Protein AF-A0A2E4IX04-F1 (afdb_monomer)

Solvent-accessible surface area (backbone atoms only — not comparable to full-atom values): 9145 Å² total; per-residue (Å²): 112,68,67,61,52,52,52,51,52,51,53,51,58,64,69,67,62,65,81,79,71,77,59,44,60,68,46,32,22,49,52,42,48,52,53,63,71,66,55,58,90,86,48,70,70,69,55,72,35,71,71,46,42,49,49,55,26,68,50,42,39,47,67,62,52,48,39,69,42,88,53,48,71,52,26,37,62,50,45,34,42,75,38,63,50,67,72,52,37,56,40,21,76,43,54,87,93,70,61,55,82,49,61,69,64,30,51,56,51,47,53,53,19,38,71,75,31,57,88,63,51,81,84,78,58,66,92,80,36,86,46,68,49,84,86,53,51,44,39,23,74,46,45,55,54,50,51,50,49,52,51,53,59,68,53,73,82,112

pLDDT: mean 90.37, std 11.78, range [54.97, 98.56]

Foldseek 3Di:
DVVVVVVVVVVVVVVPPPPPPPQDLVNLLVVLLVVLVPDDPPPPCVCVDPVNSVVSSNCSCVLVVQCPDPDLVSVLPRVLQPFAQPVLCVLLVHDPVPADLDPVSNVVSSLNSCVVRVVSADDDDCVPCVSVNSSHRGDNSSSVVVVVVVVCVVRPVD

Structure (mmCIF, N/CA/C/O backbone):
data_AF-A0A2E4IX04-F1
#
_entry.id   AF-A0A2E4IX04-F1
#
loop_
_atom_site.group_PDB
_atom_site.id
_atom_site.type_symbol
_atom_site.label_atom_id
_atom_site.label_alt_id
_atom_site.label_comp_id
_atom_site.label_asym_id
_atom_site.label_entity_id
_atom_site.label_seq_id
_atom_site.pdbx_PDB_ins_code
_atom_site.Cartn_x
_atom_site.Cartn_y
_atom_site.Cartn_z
_atom_site.occupancy
_atom_site.B_iso_or_equiv
_atom_site.auth_seq_id
_atom_site.auth_comp_id
_atom_site.auth_asym_id
_atom_site.auth_atom_id
_atom_site.pdbx_PDB_model_num
ATOM 1 N N . MET A 1 1 ? -6.542 47.702 -23.247 1.00 60.50 1 MET A N 1
ATOM 2 C CA . MET A 1 1 ? -7.231 46.395 -23.383 1.00 60.50 1 MET A CA 1
ATOM 3 C C . MET A 1 1 ? -6.344 45.215 -22.974 1.00 60.50 1 MET A C 1
ATOM 5 O O . MET A 1 1 ? -6.763 44.445 -22.126 1.00 60.50 1 MET A O 1
ATOM 9 N N . LYS A 1 2 ? -5.096 45.121 -23.464 1.00 54.97 2 LYS A N 1
ATOM 10 C CA . LYS A 1 2 ? -4.158 44.016 -23.161 1.00 54.97 2 LYS A CA 1
ATOM 11 C C . LYS A 1 2 ? -3.825 43.828 -21.666 1.00 54.97 2 LYS A C 1
ATOM 13 O O . LYS A 1 2 ? -3.819 42.705 -21.189 1.00 54.97 2 LYS A O 1
ATOM 18 N N . ILE A 1 3 ? -3.650 44.919 -20.910 1.00 68.81 3 ILE A N 1
ATOM 19 C CA . ILE A 1 3 ? -3.353 44.870 -19.460 1.00 68.81 3 ILE A CA 1
ATOM 20 C C . ILE A 1 3 ? -4.526 44.319 -18.636 1.00 68.81 3 ILE A C 1
ATOM 22 O O . ILE A 1 3 ? -4.318 43.557 -17.701 1.00 68.81 3 ILE A O 1
ATOM 26 N N . ARG A 1 4 ? -5.771 44.653 -19.003 1.00 64.38 4 ARG A N 1
ATOM 27 C CA . ARG A 1 4 ? -6.964 44.139 -18.307 1.00 64.38 4 ARG A CA 1
ATOM 28 C C . ARG A 1 4 ? -7.159 42.642 -18.558 1.00 64.38 4 ARG A C 1
ATOM 30 O O . ARG A 1 4 ? -7.527 41.931 -17.639 1.00 64.38 4 ARG A O 1
ATOM 37 N N . ILE A 1 5 ? -6.850 42.169 -19.768 1.00 69.38 5 ILE A N 1
ATOM 38 C CA . ILE A 1 5 ? -6.889 40.740 -20.117 1.00 69.38 5 ILE A CA 1
ATOM 39 C C . ILE A 1 5 ? -5.803 39.964 -19.351 1.00 69.38 5 ILE A C 1
ATOM 41 O O . ILE A 1 5 ? -6.096 38.909 -18.802 1.00 69.38 5 ILE A O 1
ATOM 45 N N . LEU A 1 6 ? -4.587 40.512 -19.238 1.00 69.00 6 LEU A N 1
ATOM 46 C CA . LEU A 1 6 ? -3.501 39.924 -18.439 1.00 69.00 6 LEU A CA 1
ATOM 47 C C . LEU A 1 6 ? -3.843 39.843 -16.944 1.00 69.00 6 LEU A C 1
ATOM 49 O O . LEU A 1 6 ? -3.595 38.819 -16.319 1.00 69.00 6 LEU A O 1
ATOM 53 N N . LEU A 1 7 ? -4.453 40.889 -16.379 1.00 70.25 7 LEU A N 1
ATOM 54 C CA . LEU A 1 7 ? -4.877 40.899 -14.974 1.00 70.25 7 LEU A CA 1
ATOM 55 C C . LEU A 1 7 ? -6.007 39.901 -14.698 1.00 70.25 7 LEU A C 1
ATOM 57 O O . LEU A 1 7 ? -5.979 39.220 -13.679 1.00 70.25 7 LEU A O 1
ATOM 61 N N . VAL A 1 8 ? -6.972 39.775 -15.614 1.00 72.00 8 VAL A N 1
ATOM 62 C CA . VAL A 1 8 ? -8.053 38.782 -15.503 1.00 72.00 8 VAL A CA 1
ATOM 63 C C . VAL A 1 8 ? -7.503 37.357 -15.621 1.00 72.00 8 VAL A C 1
ATOM 65 O O . VAL A 1 8 ? -7.879 36.504 -14.826 1.00 72.00 8 VAL A O 1
ATOM 68 N N . ALA A 1 9 ? -6.564 37.100 -16.537 1.00 68.06 9 ALA A N 1
ATOM 69 C CA . ALA A 1 9 ? -5.910 35.795 -16.656 1.00 68.06 9 ALA A CA 1
ATOM 70 C C . ALA A 1 9 ? -5.096 35.425 -15.400 1.00 68.06 9 ALA A C 1
ATOM 72 O O . ALA A 1 9 ? -5.143 34.281 -14.957 1.00 68.06 9 ALA A O 1
ATOM 73 N N . LEU A 1 10 ? -4.405 36.395 -14.789 1.00 70.31 10 LEU A N 1
ATOM 74 C CA . LEU A 1 10 ? -3.646 36.190 -13.552 1.00 70.31 10 LEU A CA 1
ATOM 75 C C . LEU A 1 10 ? -4.564 35.909 -12.348 1.00 70.31 10 LEU A C 1
ATOM 77 O O . LEU A 1 10 ? -4.270 35.033 -11.541 1.00 70.31 10 LEU A O 1
ATOM 81 N N . LEU A 1 11 ? -5.699 36.612 -12.253 1.00 65.62 11 LEU A N 1
ATOM 82 C CA . LEU A 1 11 ? -6.704 36.398 -11.204 1.00 65.62 11 LEU A CA 1
ATOM 83 C C . LEU A 1 11 ? -7.401 35.035 -11.334 1.00 65.62 11 LEU A C 1
ATOM 85 O O . LEU A 1 11 ? -7.632 34.378 -10.323 1.00 65.62 11 LEU A O 1
ATOM 89 N N . ILE A 1 12 ? -7.689 34.579 -12.558 1.00 64.44 12 ILE A N 1
ATOM 90 C CA . ILE A 1 12 ? -8.261 33.244 -12.807 1.00 64.44 12 ILE A CA 1
ATOM 91 C C . ILE A 1 12 ? -7.228 32.146 -12.506 1.00 64.44 12 ILE A C 1
ATOM 93 O O . ILE A 1 12 ? -7.566 31.150 -11.871 1.00 64.44 12 ILE A O 1
ATOM 97 N N . GLY A 1 13 ? -5.961 32.346 -12.890 1.00 61.00 13 GLY A N 1
ATOM 98 C CA . GLY A 1 13 ? -4.871 31.419 -12.571 1.00 61.00 13 GLY A CA 1
ATOM 99 C C . GLY A 1 13 ? -4.624 31.272 -11.065 1.00 61.00 13 GLY A C 1
ATOM 100 O O . GLY A 1 13 ? -4.387 30.164 -10.598 1.00 61.00 13 GLY A O 1
ATOM 101 N N . ALA A 1 14 ? -4.751 32.360 -10.298 1.00 60.97 14 ALA A N 1
ATOM 102 C CA . ALA A 1 14 ? -4.592 32.345 -8.842 1.00 60.97 14 ALA A CA 1
ATOM 103 C C . ALA A 1 14 ? -5.815 31.779 -8.089 1.00 60.97 14 ALA A C 1
ATOM 105 O O . ALA A 1 14 ? -5.662 31.243 -6.995 1.00 60.97 14 ALA A O 1
ATOM 106 N N . ALA A 1 15 ? -7.022 31.880 -8.660 1.00 59.88 15 ALA A N 1
ATOM 107 C CA . ALA A 1 15 ? -8.248 31.339 -8.065 1.00 59.88 15 ALA A CA 1
ATOM 108 C C . ALA A 1 15 ? -8.462 29.840 -8.361 1.00 59.88 15 ALA A C 1
ATOM 110 O O . ALA A 1 15 ? -9.189 29.169 -7.631 1.00 59.88 15 ALA A O 1
ATOM 111 N N . GLY A 1 16 ? -7.835 29.308 -9.418 1.00 56.41 16 GLY A N 1
ATOM 112 C CA . GLY A 1 16 ? -7.936 27.898 -9.815 1.00 56.41 16 GLY A CA 1
ATOM 113 C C . GLY A 1 16 ? -6.971 26.953 -9.093 1.00 56.41 16 GLY A C 1
ATOM 114 O O . GLY A 1 16 ? -7.181 25.743 -9.109 1.00 56.41 16 GLY A O 1
ATOM 115 N N . SER A 1 17 ? -5.938 27.470 -8.426 1.00 56.06 17 SER A N 1
ATOM 116 C CA . SER A 1 17 ? -4.994 26.670 -7.641 1.00 56.06 17 SER A CA 1
ATOM 117 C C . SER A 1 17 ? -5.484 26.498 -6.207 1.00 56.06 17 SER A C 1
ATOM 119 O O . SER A 1 17 ? -4.823 26.913 -5.257 1.00 56.06 17 SER A O 1
ATOM 121 N N . SER A 1 18 ? -6.653 25.876 -6.039 1.00 59.75 18 SER A N 1
ATOM 122 C CA . SER A 1 18 ? -6.904 25.193 -4.771 1.00 59.75 18 SER A CA 1
ATOM 123 C C . SER A 1 18 ? -5.857 24.084 -4.688 1.00 59.75 18 SER A C 1
ATOM 125 O O . SER A 1 18 ? -5.833 23.246 -5.593 1.00 59.75 18 SER A O 1
ATOM 127 N N . PRO A 1 19 ? -4.952 24.079 -3.694 1.00 59.91 19 PRO A N 1
ATOM 128 C CA . PRO A 1 19 ? -4.102 22.922 -3.475 1.00 59.91 19 PRO A CA 1
ATOM 129 C C . PRO A 1 19 ? -5.026 21.712 -3.367 1.00 59.91 19 PRO A C 1
ATOM 131 O O . PRO A 1 19 ? -5.845 21.618 -2.452 1.00 59.91 19 PRO A O 1
ATOM 134 N N . LEU A 1 20 ? -4.943 20.818 -4.351 1.00 56.06 20 LEU A N 1
ATOM 135 C CA . LEU A 1 20 ? -5.552 19.505 -4.266 1.00 56.06 20 LEU A CA 1
ATOM 136 C C . LEU A 1 20 ? -4.743 18.765 -3.200 1.00 56.06 20 LEU A C 1
ATOM 138 O O . LEU A 1 20 ? -3.790 18.055 -3.507 1.00 56.06 20 LEU A O 1
ATOM 142 N N . PHE A 1 21 ? -5.064 19.025 -1.930 1.00 59.91 21 PHE A N 1
ATOM 143 C CA . PHE A 1 21 ? -4.562 18.295 -0.775 1.00 59.91 21 PHE A CA 1
ATOM 144 C C . PHE A 1 21 ? -5.167 16.896 -0.838 1.00 59.91 21 PHE A C 1
ATOM 146 O O . PHE A 1 21 ? -6.094 16.572 -0.100 1.00 59.91 21 PHE A O 1
ATOM 153 N N . ALA A 1 22 ? -4.726 16.098 -1.805 1.00 64.75 22 ALA A N 1
ATOM 154 C CA . ALA A 1 22 ? -5.278 14.779 -2.012 1.00 64.75 22 ALA A CA 1
ATOM 155 C C . ALA A 1 22 ? -4.935 13.932 -0.786 1.00 64.75 22 ALA A C 1
ATOM 157 O O . ALA A 1 22 ? -3.776 13.602 -0.547 1.00 64.75 22 ALA A O 1
ATOM 158 N N . TRP A 1 23 ? -5.978 13.652 -0.005 1.00 80.31 23 TRP A N 1
ATOM 159 C CA . TRP A 1 23 ? -6.016 12.679 1.081 1.00 80.31 23 TRP A CA 1
ATOM 160 C C . TRP A 1 23 ? -4.963 12.843 2.174 1.00 80.31 23 TRP A C 1
ATOM 162 O O . TRP A 1 23 ? -4.576 11.854 2.771 1.00 80.31 23 TRP A O 1
ATOM 172 N N . ASN A 1 24 ? -4.531 14.067 2.498 1.00 86.06 24 ASN A N 1
ATOM 173 C CA . ASN A 1 24 ? -3.721 14.303 3.702 1.00 86.06 24 ASN A CA 1
ATOM 174 C C . ASN A 1 24 ? -4.420 13.758 4.976 1.00 86.06 24 ASN A C 1
ATOM 176 O O . ASN A 1 24 ? -5.513 13.197 4.910 1.00 86.06 24 ASN A O 1
ATOM 180 N N . TYR A 1 25 ? -3.831 13.959 6.159 1.00 92.38 25 TYR A N 1
ATOM 181 C CA . TYR A 1 25 ? -4.410 13.460 7.416 1.00 92.38 25 TYR A CA 1
ATOM 182 C C . TYR A 1 25 ? -5.932 13.682 7.540 1.00 92.38 25 TYR A C 1
ATOM 184 O O . TYR A 1 25 ? -6.650 12.752 7.900 1.00 92.38 25 TYR A O 1
ATOM 192 N N . GLU A 1 26 ? -6.437 14.862 7.166 1.00 93.06 26 GLU A N 1
ATOM 193 C CA . GLU A 1 26 ? -7.873 15.169 7.216 1.00 93.06 26 GLU A CA 1
ATOM 194 C C . GLU A 1 26 ? -8.697 14.344 6.221 1.00 93.06 26 GLU A C 1
ATOM 196 O O . GLU A 1 26 ? -9.783 13.871 6.551 1.00 93.06 26 GLU A O 1
ATOM 201 N N . GLY A 1 27 ? -8.175 14.112 5.015 1.00 92.62 27 GLY A N 1
ATOM 202 C CA . GLY A 1 27 ? -8.814 13.241 4.032 1.00 92.62 27 GLY A CA 1
ATOM 203 C C . GLY A 1 27 ? -8.880 11.787 4.499 1.00 92.62 27 GLY A C 1
ATOM 204 O O . GLY A 1 27 ? -9.949 11.180 4.445 1.00 92.62 27 GLY A O 1
ATOM 205 N N . HIS A 1 28 ? -7.779 11.245 5.029 1.00 94.31 28 HIS A N 1
ATOM 206 C CA . HIS A 1 28 ? -7.774 9.908 5.633 1.00 94.31 28 HIS A CA 1
ATOM 207 C C . HIS A 1 28 ? -8.761 9.812 6.803 1.00 94.31 28 HIS A C 1
ATOM 209 O O . HIS A 1 28 ? -9.547 8.865 6.891 1.00 94.31 28 HIS A O 1
ATOM 215 N N . ARG A 1 29 ? -8.770 10.820 7.681 1.00 95.88 29 ARG A N 1
ATOM 216 C CA . ARG A 1 29 ? -9.679 10.887 8.828 1.00 95.88 29 ARG A CA 1
ATOM 217 C C . ARG A 1 29 ? -11.144 10.883 8.388 1.00 95.88 29 ARG A C 1
ATOM 219 O O . ARG A 1 29 ? -11.941 10.128 8.943 1.00 95.88 29 ARG A O 1
ATOM 226 N N . MET A 1 30 ? -11.482 11.673 7.371 1.00 95.69 30 MET A N 1
ATOM 227 C CA . MET A 1 30 ? -12.826 11.747 6.794 1.00 95.69 30 MET A CA 1
ATOM 228 C C . MET A 1 30 ? -13.281 10.407 6.202 1.00 95.69 30 MET A C 1
ATOM 230 O O . MET A 1 30 ? -14.426 10.010 6.420 1.00 95.69 30 MET A O 1
ATOM 234 N N . VAL A 1 31 ? -12.400 9.673 5.513 1.00 94.38 31 VAL A N 1
ATOM 235 C CA . VAL A 1 31 ? -12.715 8.322 5.009 1.00 94.38 31 VAL A CA 1
ATOM 236 C C . VAL A 1 31 ? -13.038 7.370 6.163 1.00 94.38 31 VAL A C 1
ATOM 238 O O . VAL A 1 31 ? -14.048 6.671 6.102 1.00 94.38 31 VAL A O 1
ATOM 241 N N . ASN A 1 32 ? -12.255 7.385 7.247 1.00 95.56 32 ASN A N 1
ATOM 242 C CA . ASN A 1 32 ? -12.536 6.551 8.421 1.00 95.56 32 ASN A CA 1
ATOM 243 C C . ASN A 1 32 ? -13.853 6.935 9.114 1.00 95.56 32 ASN A C 1
ATOM 245 O O . ASN A 1 32 ? -14.583 6.056 9.566 1.00 95.56 32 ASN A O 1
ATOM 249 N N . GLN A 1 33 ? -14.187 8.227 9.180 1.00 96.75 33 GLN A N 1
ATOM 250 C CA . GLN A 1 33 ? -15.481 8.678 9.702 1.00 96.75 33 GLN A CA 1
ATOM 251 C C . GLN A 1 33 ? -16.644 8.165 8.854 1.00 96.75 33 GLN A C 1
ATOM 253 O O . GLN A 1 33 ? -17.633 7.683 9.403 1.00 96.75 33 GLN A O 1
ATOM 258 N N . LEU A 1 34 ? -16.520 8.244 7.526 1.00 97.25 34 LEU A N 1
ATOM 259 C CA . LEU A 1 34 ? -17.537 7.734 6.613 1.00 97.25 34 LEU A CA 1
ATOM 260 C C . LEU A 1 34 ? -17.685 6.215 6.738 1.00 97.25 34 LEU A C 1
ATOM 262 O O . LEU A 1 34 ? -18.808 5.726 6.776 1.00 97.25 34 LEU A O 1
ATOM 266 N N . ALA A 1 35 ? -16.571 5.487 6.852 1.00 94.75 35 ALA A N 1
ATOM 267 C CA . ALA A 1 35 ? -16.579 4.043 7.062 1.00 94.75 35 ALA A CA 1
ATOM 268 C C . ALA A 1 35 ? -17.279 3.660 8.374 1.00 94.75 35 ALA A C 1
ATOM 270 O O . A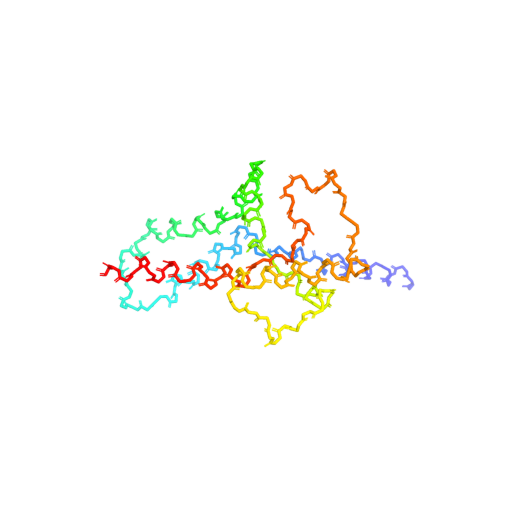LA A 1 35 ? -18.087 2.743 8.378 1.00 94.75 35 ALA A O 1
ATOM 271 N N . LEU A 1 36 ? -17.024 4.38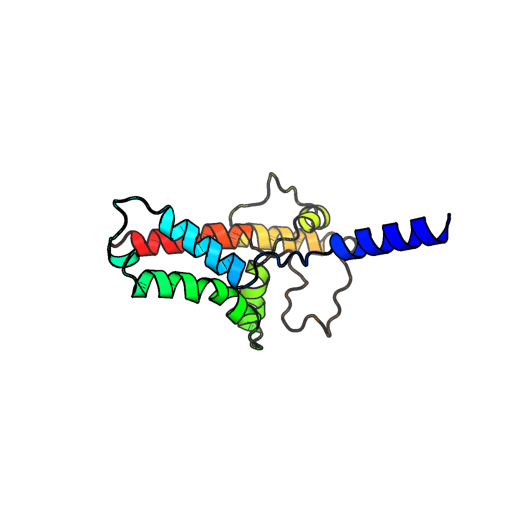0 9.473 1.00 96.00 36 LEU A N 1
ATOM 272 C CA . LEU A 1 36 ? -17.727 4.165 10.742 1.00 96.00 36 LEU A CA 1
ATOM 273 C C . LEU A 1 36 ? -19.228 4.443 10.627 1.00 96.00 36 LEU A C 1
ATOM 275 O O . LEU A 1 36 ? -20.029 3.698 11.181 1.00 96.00 36 LEU A O 1
ATOM 279 N N . ALA A 1 37 ? -19.608 5.508 9.920 1.00 96.19 37 ALA A N 1
ATOM 280 C CA . ALA A 1 37 ? -21.007 5.877 9.722 1.00 96.19 37 ALA A CA 1
ATOM 281 C C . ALA A 1 37 ? -21.766 4.913 8.793 1.00 96.19 37 ALA A C 1
ATOM 283 O O . ALA A 1 37 ? -22.993 4.883 8.836 1.00 96.19 37 ALA A O 1
ATOM 284 N N . SER A 1 38 ? -21.060 4.153 7.950 1.00 96.25 38 SER A N 1
ATOM 285 C CA . SER A 1 38 ? -21.650 3.184 7.022 1.00 96.25 38 SER A CA 1
ATOM 286 C C . SER A 1 38 ? -21.667 1.748 7.546 1.00 96.25 38 SER A C 1
ATOM 288 O O . SER A 1 38 ? -22.170 0.863 6.849 1.00 96.25 38 SER A O 1
ATOM 290 N N . LEU A 1 39 ? -21.124 1.500 8.744 1.00 94.00 39 LEU A N 1
ATOM 291 C CA . LEU A 1 39 ? -21.220 0.192 9.384 1.00 94.00 39 LEU A CA 1
ATOM 292 C C . LEU A 1 39 ? -22.694 -0.180 9.603 1.00 94.00 39 LEU A C 1
ATOM 294 O O . LEU A 1 39 ? -23.506 0.689 9.930 1.00 94.00 39 LEU A O 1
ATOM 298 N N . PRO A 1 40 ? -23.052 -1.459 9.418 1.00 92.88 40 PRO A N 1
ATOM 299 C CA . PRO A 1 40 ? -24.422 -1.900 9.610 1.00 92.88 40 PRO A CA 1
ATOM 300 C C . PRO A 1 40 ? -24.797 -1.901 11.101 1.00 92.88 40 PRO A C 1
ATOM 302 O O . PRO A 1 40 ? -23.924 -1.976 11.967 1.00 92.88 40 PRO A O 1
ATOM 305 N N . GLU A 1 41 ? -26.095 -1.842 11.412 1.00 90.75 41 GLU A N 1
ATOM 306 C CA . GLU A 1 41 ? -26.582 -1.767 12.800 1.00 90.75 41 GLU A CA 1
ATOM 307 C C . GLU A 1 41 ? -26.172 -2.989 13.639 1.00 90.75 41 GLU A C 1
ATOM 309 O O . GLU A 1 41 ? -25.968 -2.874 14.847 1.00 90.75 41 GLU A O 1
ATOM 314 N N . GLU A 1 42 ? -26.013 -4.154 13.006 1.00 90.81 42 GLU A N 1
ATOM 315 C CA . GLU A 1 42 ? -25.546 -5.386 13.642 1.00 90.81 42 GLU A CA 1
ATOM 316 C C . GLU A 1 42 ? -24.031 -5.436 13.907 1.00 90.81 42 GLU A C 1
ATOM 318 O O . GLU A 1 42 ? -23.550 -6.402 14.506 1.00 90.81 42 GLU A O 1
ATOM 323 N N . PHE A 1 43 ? -23.254 -4.434 13.476 1.00 92.69 43 PHE A N 1
ATOM 324 C CA . PHE A 1 43 ? -21.821 -4.391 13.770 1.00 92.69 43 PHE A CA 1
ATOM 325 C C . PHE A 1 43 ? -21.583 -4.247 15.285 1.00 92.69 43 PHE A C 1
ATOM 327 O O . PHE A 1 43 ? -22.375 -3.596 15.973 1.00 92.69 43 PHE A O 1
ATOM 334 N N . PRO A 1 44 ? -20.501 -4.821 15.853 1.00 92.50 44 PRO A N 1
ATOM 335 C CA . PRO A 1 44 ? -20.270 -4.766 17.292 1.00 92.50 44 PRO A CA 1
ATOM 336 C C . PRO A 1 44 ? -20.351 -3.345 17.872 1.00 92.50 44 PRO A C 1
ATOM 338 O O . PRO A 1 44 ? -19.516 -2.484 17.588 1.00 92.50 44 PRO A O 1
ATOM 341 N N . ALA A 1 45 ? -21.330 -3.121 18.755 1.00 92.88 45 ALA A N 1
ATOM 342 C CA . ALA A 1 45 ? -21.687 -1.795 19.270 1.00 92.88 45 ALA A CA 1
ATOM 343 C C . ALA A 1 45 ? -20.536 -1.052 19.976 1.00 92.88 45 ALA A C 1
ATOM 345 O O . ALA A 1 45 ? -20.562 0.175 20.093 1.00 92.88 45 ALA A O 1
ATOM 346 N N . PHE A 1 46 ? -19.507 -1.772 20.443 1.00 93.56 46 PHE A N 1
ATOM 347 C CA . PHE A 1 46 ? -18.335 -1.152 21.061 1.00 93.56 46 PHE A CA 1
ATOM 348 C C . PHE A 1 46 ? -17.578 -0.235 20.086 1.00 93.56 46 PHE A C 1
ATOM 350 O O . PHE A 1 46 ? -16.959 0.733 20.521 1.00 93.56 46 PHE A O 1
ATOM 357 N N . VAL A 1 47 ? -17.635 -0.506 18.779 1.00 93.81 47 VAL A N 1
ATOM 358 C CA . VAL A 1 47 ? -16.922 0.256 17.740 1.00 93.81 47 VAL A CA 1
ATOM 359 C C . VAL A 1 47 ? -17.437 1.693 17.652 1.00 93.81 47 VAL A C 1
ATOM 361 O O . VAL A 1 47 ? -16.661 2.612 17.401 1.00 93.81 47 VAL A O 1
ATOM 364 N N . HIS A 1 48 ? -18.723 1.895 17.948 1.00 93.88 48 HIS A N 1
ATOM 365 C CA . HIS A 1 48 ? -19.372 3.205 17.951 1.00 93.88 48 HIS A CA 1
ATOM 366 C C . HIS A 1 48 ? -19.221 3.974 19.271 1.00 93.88 48 HIS A C 1
ATOM 368 O O . HIS A 1 48 ? -19.677 5.115 19.354 1.00 93.88 48 HIS A O 1
ATOM 374 N N . GLN A 1 49 ? -18.595 3.394 20.304 1.00 97.06 49 GLN A N 1
ATOM 375 C CA . GLN A 1 49 ? -18.318 4.143 21.534 1.00 97.06 49 GLN A CA 1
ATOM 376 C C . GLN A 1 49 ? -17.412 5.339 21.213 1.00 97.06 49 GLN A C 1
ATOM 378 O O . GLN A 1 49 ? -16.460 5.161 20.443 1.00 97.06 49 GLN A O 1
ATOM 383 N N . PRO A 1 50 ? -17.671 6.536 21.775 1.00 97.38 50 PRO A N 1
ATOM 384 C CA . PRO A 1 50 ? -16.965 7.761 21.399 1.00 97.38 50 PRO A CA 1
ATOM 385 C C . PRO A 1 50 ? -15.438 7.626 21.404 1.00 97.38 50 PRO A C 1
ATOM 387 O O . PRO A 1 50 ? -14.773 8.067 20.468 1.00 97.38 50 PRO A O 1
ATOM 390 N N . GLU A 1 51 ? -14.878 6.956 22.409 1.00 97.94 51 GLU A N 1
ATOM 391 C CA . GLU A 1 51 ? -13.436 6.757 22.557 1.00 97.94 51 GLU A CA 1
ATOM 392 C C . 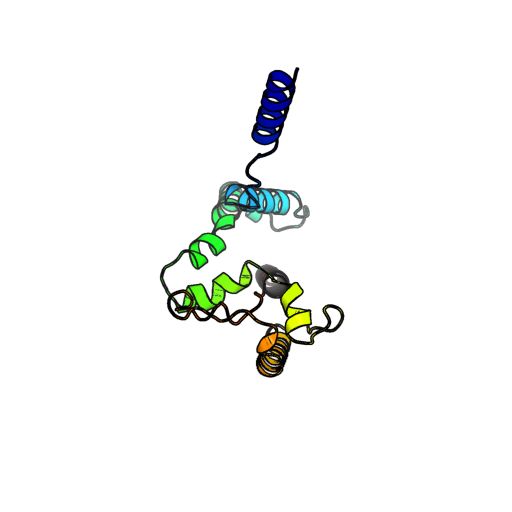GLU A 1 51 ? -12.862 5.849 21.459 1.00 97.94 51 GLU A C 1
ATOM 394 O O . GLU A 1 51 ? -11.770 6.102 20.946 1.00 97.94 51 GLU A O 1
ATOM 399 N N . ASN A 1 52 ? -13.602 4.811 21.062 1.00 97.56 52 ASN A N 1
ATOM 400 C CA . ASN A 1 52 ? -13.181 3.866 20.027 1.00 97.56 52 ASN A CA 1
ATOM 401 C C . ASN A 1 52 ? -13.315 4.476 18.629 1.00 97.56 52 ASN A C 1
ATOM 403 O O . ASN A 1 52 ? -12.387 4.373 17.824 1.00 97.56 52 ASN A O 1
ATOM 407 N N . ALA A 1 53 ? -14.424 5.168 18.360 1.00 97.19 53 ALA A N 1
ATOM 408 C CA . ALA A 1 53 ? -14.635 5.897 17.115 1.00 97.19 53 ALA A CA 1
ATOM 409 C C . ALA A 1 53 ? -13.561 6.983 16.917 1.00 97.19 53 ALA A C 1
ATOM 411 O O . ALA A 1 53 ? -12.970 7.095 15.837 1.00 97.19 53 ALA A O 1
ATOM 412 N N . GLU A 1 54 ? -13.227 7.736 17.971 1.00 97.94 54 GLU A N 1
ATOM 413 C CA . GLU A 1 54 ? -12.130 8.704 17.906 1.00 97.94 54 GLU A CA 1
ATOM 414 C C . GLU A 1 54 ? -10.789 8.010 17.669 1.00 97.94 54 GLU A C 1
ATOM 416 O O . GLU A 1 54 ? -10.016 8.432 16.812 1.00 97.94 54 GLU A O 1
ATOM 421 N N . ARG A 1 55 ? -10.512 6.895 18.355 1.00 97.81 55 ARG A N 1
ATOM 422 C CA . ARG A 1 55 ? -9.260 6.156 18.159 1.00 97.81 55 ARG A CA 1
ATOM 423 C C . ARG A 1 55 ? -9.091 5.677 16.715 1.00 97.81 55 ARG A C 1
ATOM 425 O O . ARG A 1 55 ? -7.997 5.805 16.168 1.00 97.81 55 ARG A O 1
ATOM 432 N N . ILE A 1 56 ? -10.156 5.167 16.095 1.00 95.94 56 ILE A N 1
ATOM 433 C CA . ILE A 1 56 ? -10.164 4.705 14.698 1.00 95.94 56 ILE A CA 1
ATOM 434 C C . ILE A 1 56 ? -9.885 5.863 13.733 1.00 95.94 56 ILE A C 1
ATOM 436 O O . ILE A 1 56 ? -9.087 5.724 12.806 1.00 95.94 56 ILE A O 1
ATOM 440 N N . THR A 1 57 ? -10.507 7.021 13.949 1.00 96.88 57 THR A N 1
ATOM 441 C CA . THR A 1 57 ? -10.314 8.189 13.076 1.00 96.88 57 THR A CA 1
ATOM 442 C C . THR A 1 57 ? -8.945 8.844 13.281 1.00 96.88 57 THR A C 1
ATOM 444 O O . THR A 1 57 ? -8.286 9.191 12.305 1.00 96.88 57 THR A O 1
ATOM 447 N N . PHE A 1 58 ? -8.438 8.913 14.513 1.00 96.81 58 PHE A N 1
ATOM 448 C CA . PHE A 1 58 ? -7.083 9.390 14.818 1.00 96.81 58 PHE A CA 1
ATOM 449 C C . PHE A 1 58 ? -5.975 8.532 14.179 1.00 96.81 58 PHE A C 1
ATOM 451 O O . PHE A 1 58 ? -4.924 9.039 13.767 1.00 96.81 58 PHE A O 1
ATOM 458 N N . LEU A 1 59 ? -6.187 7.214 14.118 1.00 96.56 59 LEU A N 1
ATOM 459 C CA . LEU A 1 59 ? -5.254 6.263 13.508 1.00 96.56 59 LEU A CA 1
ATOM 460 C C . LEU A 1 59 ? -5.336 6.232 11.972 1.00 96.56 59 LEU A C 1
ATOM 462 O O . LEU A 1 59 ? -4.570 5.506 11.348 1.00 96.56 59 LEU A O 1
ATOM 466 N N . ALA A 1 60 ? -6.192 7.042 11.342 1.00 95.19 60 ALA A N 1
ATOM 467 C CA . ALA A 1 60 ? -6.321 7.074 9.884 1.00 95.19 60 ALA A CA 1
ATOM 468 C C . ALA A 1 60 ? -5.016 7.465 9.164 1.00 95.19 60 ALA A C 1
ATOM 470 O O . ALA A 1 60 ? -4.731 6.959 8.085 1.00 95.19 60 ALA A O 1
ATOM 471 N N . GLY A 1 61 ? -4.197 8.326 9.777 1.00 93.81 61 GLY A N 1
ATOM 472 C CA . GLY A 1 61 ? -2.892 8.729 9.239 1.00 93.81 61 GLY A CA 1
ATOM 473 C C . GLY A 1 61 ? -1.721 7.841 9.662 1.00 93.81 61 GLY A C 1
ATOM 474 O O . GLY A 1 61 ? -0.573 8.232 9.478 1.00 93.81 61 GLY A O 1
ATOM 475 N N . GLU A 1 62 ? -1.965 6.695 10.300 1.00 94.19 62 GLU A N 1
ATOM 476 C CA . GLU A 1 62 ? -0.892 5.885 10.884 1.00 94.19 62 GLU A CA 1
ATOM 477 C C . GLU A 1 62 ? 0.059 5.309 9.818 1.00 94.19 62 GLU A C 1
ATOM 479 O O . GLU A 1 62 ? 1.273 5.357 9.999 1.00 94.19 62 GLU A O 1
ATOM 484 N N . ALA A 1 63 ? -0.462 4.874 8.666 1.00 92.75 63 ALA A N 1
ATOM 485 C CA . ALA A 1 63 ? 0.370 4.415 7.549 1.00 92.75 63 ALA A CA 1
ATOM 486 C C . ALA A 1 63 ? 1.281 5.536 7.004 1.00 92.75 63 ALA A C 1
ATOM 488 O O . ALA A 1 63 ? 2.473 5.327 6.785 1.00 92.75 63 ALA A O 1
ATOM 489 N N . ASP A 1 64 ? 0.762 6.762 6.915 1.00 93.06 64 ASP A N 1
ATOM 490 C CA . ASP A 1 64 ? 1.554 7.940 6.555 1.00 93.06 64 ASP A CA 1
ATOM 491 C C . ASP A 1 64 ? 2.637 8.260 7.603 1.00 93.06 64 ASP A C 1
ATOM 493 O O . ASP A 1 64 ? 3.727 8.727 7.263 1.00 93.06 64 ASP A O 1
ATOM 497 N N . ARG A 1 65 ? 2.385 8.005 8.894 1.00 92.69 65 AR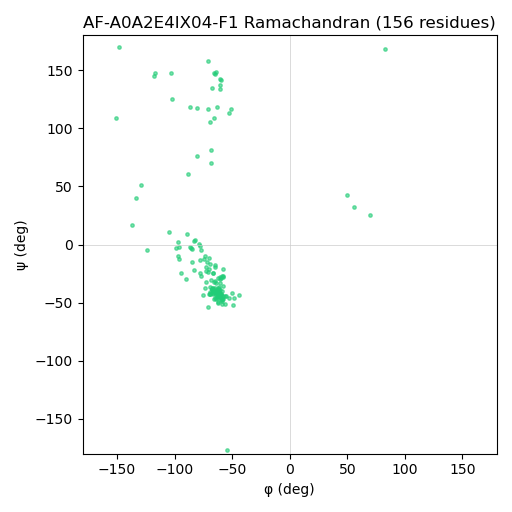G A N 1
ATOM 498 C CA . ARG A 1 65 ? 3.415 8.147 9.941 1.00 92.69 65 ARG A CA 1
ATOM 499 C C . ARG A 1 65 ? 4.522 7.109 9.763 1.00 92.69 65 ARG A C 1
ATOM 501 O O . ARG A 1 65 ? 5.693 7.455 9.909 1.00 92.69 65 ARG A O 1
ATOM 508 N N . TRP A 1 66 ? 4.174 5.869 9.417 1.00 92.88 66 TRP A N 1
ATOM 509 C CA . TRP A 1 66 ? 5.147 4.799 9.184 1.00 92.88 66 TRP A CA 1
ATOM 510 C C . TRP A 1 66 ? 6.057 5.089 7.991 1.00 92.88 66 TRP A C 1
ATOM 512 O O . TRP A 1 66 ? 7.274 4.998 8.143 1.00 92.88 66 TRP A O 1
ATOM 522 N N . ARG A 1 67 ? 5.518 5.516 6.840 1.00 87.75 67 ARG A N 1
ATOM 523 C CA . ARG A 1 67 ? 6.356 5.817 5.661 1.00 87.75 67 ARG A CA 1
ATOM 524 C C . ARG A 1 67 ? 7.279 7.026 5.849 1.00 87.75 67 ARG A C 1
ATOM 526 O O . ARG A 1 67 ? 8.303 7.130 5.180 1.00 87.75 67 ARG A O 1
ATOM 533 N N . ASN A 1 68 ? 6.923 7.942 6.751 1.00 87.69 68 ASN A N 1
ATOM 534 C CA . ASN A 1 68 ? 7.734 9.115 7.084 1.00 87.69 68 ASN A CA 1
ATOM 535 C C . ASN A 1 68 ? 8.817 8.825 8.142 1.00 87.69 68 ASN A C 1
ATOM 537 O O . ASN A 1 68 ? 9.626 9.702 8.448 1.00 87.69 68 ASN A O 1
ATOM 541 N N . ASN A 1 69 ? 8.865 7.607 8.691 1.00 88.81 69 ASN A N 1
ATOM 542 C CA . ASN A 1 69 ? 9.948 7.153 9.562 1.00 88.81 69 ASN A CA 1
ATOM 543 C C . ASN A 1 69 ? 11.265 7.061 8.773 1.00 88.81 69 ASN A C 1
ATOM 545 O O . ASN A 1 69 ? 11.244 6.739 7.595 1.00 88.81 69 ASN A O 1
ATOM 549 N N . SER A 1 70 ? 12.418 7.316 9.395 1.00 89.50 70 SER A N 1
ATOM 550 C CA . SER A 1 70 ? 13.746 7.161 8.781 1.00 89.50 70 SER A CA 1
ATOM 551 C C . SER A 1 70 ? 14.218 5.708 8.613 1.00 89.50 70 SER A C 1
ATOM 553 O O . SER A 1 70 ? 15.214 5.488 7.929 1.00 89.50 70 SER A O 1
ATOM 555 N N . ASP A 1 71 ? 13.553 4.737 9.238 1.00 93.88 71 ASP A N 1
ATOM 556 C CA . ASP A 1 71 ? 13.949 3.328 9.232 1.00 93.88 71 ASP A CA 1
ATOM 557 C C . ASP A 1 71 ? 13.733 2.667 7.860 1.00 93.88 71 ASP A C 1
ATOM 559 O O . ASP A 1 71 ? 12.605 2.560 7.369 1.00 93.88 71 ASP A O 1
ATOM 563 N N . LEU A 1 72 ? 14.827 2.228 7.230 1.00 93.50 72 LEU A N 1
ATOM 564 C CA . LEU A 1 72 ? 14.825 1.754 5.842 1.00 93.50 72 LEU A CA 1
ATOM 565 C C . LEU A 1 72 ? 13.931 0.527 5.609 1.00 93.50 72 LEU A C 1
ATOM 567 O O . LEU A 1 72 ? 13.185 0.549 4.633 1.00 93.50 72 LEU A O 1
ATOM 571 N N . PRO A 1 73 ? 13.923 -0.519 6.461 1.00 94.12 73 PRO A N 1
ATOM 572 C CA . PRO A 1 73 ? 13.040 -1.665 6.262 1.00 94.12 73 PRO A CA 1
ATOM 573 C C . PRO A 1 73 ? 11.561 -1.275 6.308 1.00 94.12 73 PRO A C 1
ATOM 575 O O . PRO A 1 73 ? 10.770 -1.779 5.511 1.00 94.12 73 PRO A O 1
ATOM 578 N N . LEU A 1 74 ? 11.185 -0.349 7.199 1.00 92.62 74 LEU A N 1
ATOM 579 C CA . LEU A 1 74 ? 9.808 0.130 7.284 1.00 92.62 74 LEU A CA 1
ATOM 580 C C . LEU A 1 74 ? 9.436 0.976 6.064 1.00 92.62 74 LEU A C 1
ATOM 582 O O . LEU A 1 74 ? 8.357 0.774 5.512 1.00 92.62 74 LEU A O 1
ATOM 586 N N . LYS A 1 75 ? 10.327 1.863 5.599 1.00 91.19 75 LYS A N 1
ATOM 587 C CA . LYS A 1 75 ? 10.126 2.611 4.346 1.00 91.19 75 LYS A CA 1
ATOM 588 C C . LYS A 1 75 ? 9.963 1.689 3.144 1.00 91.19 75 LYS A C 1
ATOM 590 O O . LYS A 1 75 ? 9.005 1.851 2.391 1.00 91.19 75 LYS A O 1
ATOM 595 N N . HIS A 1 76 ? 10.861 0.714 3.007 1.00 93.19 76 HIS A N 1
ATOM 596 C CA . HIS A 1 76 ? 10.860 -0.253 1.914 1.00 93.19 76 HIS A CA 1
ATOM 597 C C . HIS A 1 76 ? 9.543 -1.032 1.857 1.00 93.19 76 HIS A C 1
ATOM 599 O O . HIS A 1 76 ? 8.933 -1.157 0.801 1.00 93.19 76 HIS A O 1
ATOM 605 N N . TYR A 1 77 ? 9.077 -1.517 3.010 1.00 92.25 77 TYR A N 1
ATOM 606 C CA . TYR A 1 77 ? 7.825 -2.260 3.113 1.00 92.25 77 TYR A CA 1
ATOM 607 C C . TYR A 1 77 ? 6.589 -1.370 2.905 1.00 92.25 77 TYR A C 1
ATOM 609 O O . TYR A 1 77 ? 5.732 -1.678 2.083 1.00 92.25 77 TYR A O 1
ATOM 617 N N . ASN A 1 78 ? 6.467 -0.277 3.662 1.00 93.56 78 ASN A N 1
ATOM 618 C CA . ASN A 1 78 ? 5.212 0.463 3.782 1.00 93.56 78 ASN A CA 1
ATOM 619 C C . ASN A 1 78 ? 5.052 1.583 2.745 1.00 93.56 78 ASN A C 1
ATOM 621 O O . ASN A 1 78 ? 3.927 1.888 2.349 1.00 93.56 78 ASN A O 1
ATOM 625 N N . GLY A 1 79 ? 6.146 2.194 2.284 1.00 93.12 79 GLY A N 1
ATOM 626 C CA . GLY A 1 79 ? 6.089 3.277 1.299 1.00 93.12 79 GLY A CA 1
ATOM 627 C C . GLY A 1 79 ? 5.445 2.831 -0.014 1.00 93.12 79 GLY A C 1
ATOM 628 O O . GLY A 1 79 ? 4.630 3.560 -0.576 1.00 93.12 79 GLY A O 1
ATOM 629 N N . LEU A 1 80 ? 5.741 1.601 -0.443 1.00 95.62 80 LEU A N 1
ATOM 630 C CA . LEU A 1 80 ? 5.210 1.005 -1.669 1.00 95.62 80 LEU A CA 1
ATOM 631 C C . LEU A 1 80 ? 3.699 0.747 -1.605 1.00 95.62 80 LEU A C 1
ATOM 633 O O . LEU A 1 80 ? 3.038 0.754 -2.636 1.00 95.62 80 LEU A O 1
ATOM 637 N N . ASP A 1 81 ? 3.120 0.591 -0.416 1.00 96.38 81 ASP A N 1
ATOM 638 C CA . ASP A 1 81 ? 1.687 0.318 -0.247 1.00 96.38 81 ASP A CA 1
ATOM 639 C C . ASP A 1 81 ? 0.801 1.579 -0.411 1.00 96.38 81 ASP A C 1
ATOM 641 O O . ASP A 1 81 ? -0.420 1.478 -0.327 1.00 96.38 81 ASP A O 1
ATOM 645 N N . HIS A 1 82 ? 1.379 2.766 -0.658 1.00 94.69 82 HIS A N 1
ATOM 646 C CA . HIS A 1 82 ? 0.644 4.043 -0.749 1.00 94.69 82 HIS A CA 1
ATOM 647 C C . HIS A 1 82 ? 0.291 4.486 -2.173 1.00 94.69 82 HIS A C 1
ATOM 649 O O . HIS A 1 82 ? -0.450 5.454 -2.348 1.00 94.69 82 HIS A O 1
ATOM 655 N N . TYR A 1 83 ? 0.827 3.825 -3.194 1.00 95.62 83 TYR A N 1
ATOM 656 C CA . TYR A 1 83 ? 0.613 4.209 -4.584 1.00 95.62 83 TYR A CA 1
ATOM 657 C C . TYR A 1 83 ? 0.619 2.995 -5.510 1.00 95.62 83 TYR A C 1
ATOM 659 O O . TYR A 1 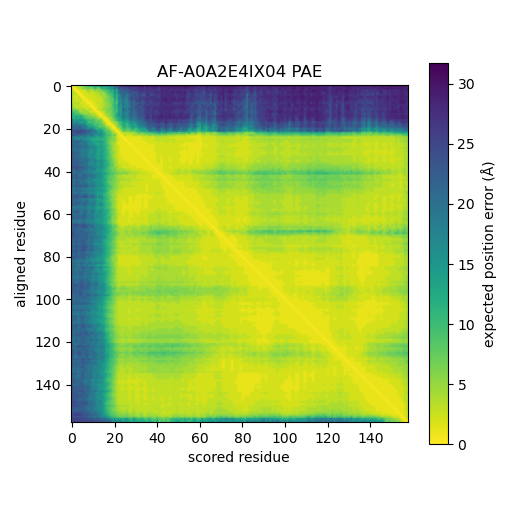83 ? 0.930 1.871 -5.100 1.00 95.62 83 TYR A O 1
ATOM 667 N N . PHE A 1 84 ? 0.226 3.237 -6.757 1.00 97.38 84 PHE A N 1
ATOM 668 C CA . PHE A 1 84 ? 0.392 2.296 -7.848 1.00 97.38 84 PHE A CA 1
ATOM 669 C C . PHE A 1 84 ? 0.534 3.044 -9.174 1.00 97.38 84 PHE A C 1
ATOM 671 O O . PHE A 1 84 ? -0.434 3.609 -9.684 1.00 97.38 84 PHE A O 1
ATOM 678 N N . ASP A 1 85 ? 1.744 3.029 -9.714 1.00 97.50 85 ASP A N 1
ATOM 679 C CA . ASP A 1 85 ? 2.121 3.612 -10.997 1.00 97.50 85 ASP A CA 1
ATOM 680 C C . ASP A 1 85 ? 1.713 2.636 -12.110 1.00 97.50 85 ASP A C 1
ATOM 682 O O . ASP A 1 85 ? 2.519 1.863 -12.639 1.00 97.50 85 ASP A O 1
ATOM 686 N N . ALA A 1 86 ? 0.412 2.607 -12.411 1.00 96.81 86 ALA A N 1
ATOM 687 C CA . ALA A 1 86 ? -0.195 1.642 -13.326 1.00 96.81 86 ALA A CA 1
ATOM 688 C C . ALA A 1 86 ? 0.420 1.676 -14.737 1.00 96.81 86 ALA A C 1
ATOM 690 O O . ALA A 1 86 ? 0.464 0.652 -15.419 1.00 96.81 86 ALA A O 1
ATOM 691 N N . GLU A 1 87 ? 0.941 2.823 -15.172 1.00 96.62 87 GLU A N 1
ATOM 692 C CA . GLU A 1 87 ? 1.646 2.972 -16.443 1.00 96.62 87 GLU A CA 1
ATOM 693 C C . GLU A 1 87 ? 2.896 2.086 -16.539 1.00 96.62 87 GLU A C 1
ATOM 695 O O . GLU A 1 87 ? 3.244 1.629 -17.629 1.00 96.62 87 GLU A O 1
ATOM 700 N N . GLN A 1 88 ? 3.533 1.765 -15.407 1.00 97.94 88 GLN A N 1
ATOM 701 C CA . GLN A 1 88 ? 4.715 0.906 -15.388 1.00 97.94 88 GLN A CA 1
ATOM 702 C C . GLN A 1 88 ? 4.393 -0.562 -15.688 1.00 97.94 88 GLN A C 1
ATOM 704 O O . GLN A 1 88 ? 5.307 -1.322 -16.009 1.00 97.94 88 GLN A O 1
ATOM 709 N N . LEU A 1 89 ? 3.120 -0.977 -15.631 1.00 98.19 89 LEU A N 1
ATOM 710 C CA . LEU A 1 89 ? 2.716 -2.310 -16.084 1.00 98.19 89 LEU A CA 1
ATOM 711 C C . LEU A 1 89 ? 3.073 -2.511 -17.556 1.00 98.19 89 LEU A C 1
ATOM 713 O O . LEU A 1 89 ? 3.763 -3.470 -17.894 1.00 98.19 89 LEU A O 1
ATOM 717 N N . ALA A 1 90 ? 2.672 -1.564 -18.406 1.00 97.94 90 ALA A N 1
ATOM 718 C CA . ALA A 1 90 ? 2.970 -1.609 -19.831 1.00 97.94 90 ALA A CA 1
ATOM 719 C C . ALA A 1 90 ? 4.483 -1.517 -20.086 1.00 97.94 90 ALA A C 1
ATOM 721 O O . ALA A 1 90 ? 5.003 -2.264 -20.913 1.00 97.94 90 ALA A O 1
ATOM 722 N N . SER A 1 91 ? 5.209 -0.683 -19.326 1.00 98.19 91 SER A N 1
ATOM 723 C CA . SER A 1 91 ? 6.679 -0.621 -19.386 1.00 98.19 91 SER A CA 1
ATOM 724 C C . SER A 1 91 ? 7.341 -1.969 -19.081 1.00 98.19 91 SER A C 1
ATOM 726 O O . SER A 1 91 ? 8.345 -2.310 -19.704 1.00 98.19 91 SER A O 1
ATOM 728 N N . ALA A 1 92 ? 6.762 -2.752 -18.164 1.00 98.25 92 ALA A N 1
ATOM 729 C CA . ALA A 1 92 ? 7.200 -4.105 -17.818 1.00 98.25 92 ALA A CA 1
ATOM 730 C C . ALA A 1 92 ? 6.653 -5.193 -18.767 1.00 98.25 92 ALA A C 1
ATOM 732 O O . ALA A 1 92 ? 6.878 -6.376 -18.522 1.00 98.25 92 ALA A O 1
ATOM 733 N N . GLY A 1 93 ? 5.917 -4.837 -19.824 1.00 98.06 93 GLY A N 1
ATOM 734 C CA . GLY A 1 93 ? 5.296 -5.806 -20.732 1.00 98.06 93 GLY A CA 1
ATOM 735 C C . GLY A 1 93 ? 4.133 -6.592 -20.109 1.00 98.06 93 GLY A C 1
ATOM 736 O O . GLY A 1 93 ? 3.858 -7.716 -20.529 1.00 98.06 93 GLY A O 1
ATOM 737 N N . LEU A 1 94 ? 3.470 -6.033 -19.093 1.00 98.19 94 LEU A N 1
ATOM 738 C CA . LEU A 1 94 ? 2.303 -6.617 -18.432 1.00 98.19 94 LEU A CA 1
ATOM 739 C C . LEU A 1 94 ? 1.007 -5.933 -18.879 1.00 98.19 94 LEU A C 1
ATOM 741 O O . LEU A 1 94 ? 0.975 -4.728 -19.125 1.00 98.19 94 LEU A O 1
ATOM 745 N N . ASP A 1 95 ? -0.074 -6.708 -18.916 1.00 96.75 95 ASP A N 1
ATOM 746 C CA . ASP A 1 95 ? -1.431 -6.228 -19.181 1.00 96.75 95 ASP A CA 1
ATOM 747 C C . ASP A 1 95 ? -2.220 -6.138 -17.866 1.00 96.75 95 ASP A C 1
ATOM 749 O O . ASP A 1 95 ? -2.330 -7.130 -17.138 1.00 96.75 95 ASP A O 1
ATOM 753 N N . ALA A 1 96 ? -2.771 -4.956 -17.577 1.00 94.44 96 ALA A N 1
ATOM 754 C CA . ALA A 1 96 ? -3.540 -4.662 -16.370 1.00 94.44 96 ALA A CA 1
ATOM 755 C C . ALA A 1 96 ? -4.759 -5.578 -16.182 1.00 94.44 96 ALA A C 1
ATOM 757 O O . ALA A 1 96 ? -5.134 -5.848 -15.043 1.00 94.44 96 ALA A O 1
ATOM 758 N N . ASP A 1 97 ? -5.329 -6.108 -17.265 1.00 95.38 97 ASP A N 1
ATOM 759 C CA . ASP A 1 97 ? -6.482 -7.010 -17.192 1.00 95.38 97 ASP A CA 1
ATOM 760 C C . ASP A 1 97 ? -6.094 -8.443 -16.785 1.00 95.38 97 ASP A C 1
ATOM 762 O O . ASP A 1 97 ? -6.955 -9.258 -16.449 1.00 95.38 97 ASP A O 1
ATOM 766 N N . THR A 1 98 ? -4.797 -8.774 -16.811 1.00 96.25 98 THR A N 1
ATOM 767 C CA . THR A 1 98 ? -4.295 -10.143 -16.583 1.00 96.25 98 THR A CA 1
ATOM 768 C C . THR A 1 98 ? -3.274 -10.256 -15.455 1.00 96.25 98 THR A C 1
ATOM 770 O O . THR A 1 98 ? -2.857 -11.370 -15.116 1.00 96.25 98 THR A O 1
ATOM 773 N N . VAL A 1 99 ? -2.853 -9.135 -14.856 1.00 96.38 99 VAL A N 1
ATOM 774 C CA . VAL A 1 99 ? -1.962 -9.176 -13.694 1.00 96.38 99 VAL A CA 1
ATOM 775 C C . VAL A 1 99 ? -2.620 -9.925 -12.537 1.00 96.38 99 VAL A C 1
ATOM 777 O O . VAL A 1 99 ? -3.817 -9.828 -12.286 1.00 96.38 99 VAL A O 1
ATOM 780 N N . SER A 1 100 ? -1.805 -10.689 -11.817 1.00 97.25 100 SER A N 1
ATOM 781 C CA . SER A 1 100 ? -2.262 -11.480 -10.679 1.00 97.25 100 SER A CA 1
ATOM 782 C C . SER A 1 100 ? -2.712 -10.588 -9.518 1.00 97.25 100 SER A C 1
ATOM 784 O O . SER A 1 100 ? -1.977 -9.705 -9.078 1.00 97.25 100 SER A O 1
ATOM 786 N N . ASP A 1 101 ? -3.855 -10.918 -8.926 1.00 95.69 101 ASP A N 1
ATOM 787 C CA . ASP A 1 101 ? -4.347 -10.360 -7.661 1.00 95.69 101 ASP A CA 1
ATOM 788 C C . ASP A 1 101 ? -3.513 -10.809 -6.444 1.00 95.69 101 ASP A C 1
ATOM 790 O O . ASP A 1 101 ? -3.543 -10.178 -5.395 1.00 95.69 101 ASP A O 1
ATOM 794 N N . LEU A 1 102 ? -2.710 -11.869 -6.575 1.00 97.94 102 LEU A N 1
ATOM 795 C CA . LEU A 1 102 ? -1.719 -12.264 -5.567 1.00 97.94 102 LEU A CA 1
ATOM 796 C C . LEU A 1 102 ? -0.431 -11.423 -5.661 1.00 97.94 102 LEU A C 1
ATOM 798 O O . LEU A 1 102 ? 0.309 -11.528 -6.645 1.00 97.94 102 LEU A O 1
ATOM 802 N N . ARG A 1 103 ? -0.113 -10.663 -4.598 1.00 98.00 103 ARG A N 1
ATOM 803 C CA . ARG A 1 103 ? 1.019 -9.711 -4.537 1.00 98.00 103 ARG A CA 1
ATOM 804 C C . ARG A 1 103 ? 2.342 -10.317 -4.997 1.00 98.00 103 ARG A C 1
ATOM 806 O O . ARG A 1 103 ? 3.008 -9.762 -5.862 1.00 98.00 103 ARG A O 1
ATOM 813 N N . TYR A 1 104 ? 2.738 -11.466 -4.454 1.00 98.19 104 TYR A N 1
ATOM 814 C CA . TYR A 1 104 ? 4.047 -12.044 -4.781 1.00 98.19 104 TYR A CA 1
ATOM 815 C C . TYR A 1 104 ? 4.115 -12.631 -6.193 1.00 98.19 104 TYR A C 1
ATOM 817 O O . TYR A 1 104 ? 5.158 -12.544 -6.838 1.00 98.19 104 TYR A O 1
ATOM 825 N N . SER A 1 105 ? 3.005 -13.159 -6.711 1.00 98.38 105 SER A N 1
ATOM 826 C CA . SER A 1 105 ? 2.924 -13.585 -8.111 1.00 98.38 105 SER A CA 1
ATOM 827 C C . SER A 1 105 ? 3.088 -12.393 -9.056 1.00 98.38 105 SER A C 1
ATOM 829 O O . SER A 1 105 ? 3.817 -12.489 -10.043 1.00 98.38 105 SER A O 1
ATOM 831 N N . PHE A 1 106 ? 2.470 -11.254 -8.724 1.00 98.38 106 PHE A N 1
ATOM 832 C CA . PHE A 1 106 ? 2.664 -9.995 -9.439 1.00 98.38 106 PHE A CA 1
ATOM 833 C C . PHE A 1 106 ? 4.116 -9.501 -9.361 1.00 98.38 106 PHE A C 1
ATOM 835 O O . PHE A 1 106 ? 4.722 -9.256 -10.401 1.00 98.38 106 PHE A O 1
ATOM 842 N N . VAL A 1 107 ? 4.705 -9.429 -8.162 1.00 98.19 107 VAL A N 1
ATOM 843 C CA . VAL A 1 107 ? 6.089 -8.965 -7.934 1.00 98.19 107 VAL A CA 1
ATOM 844 C C . VAL A 1 107 ? 7.089 -9.721 -8.805 1.00 98.19 107 VAL A C 1
ATOM 846 O O . VAL A 1 107 ? 7.928 -9.104 -9.460 1.00 98.19 107 VAL A O 1
ATOM 849 N N . VAL A 1 108 ? 6.980 -11.053 -8.862 1.00 98.50 108 VAL A N 1
ATOM 850 C CA . VAL A 1 108 ? 7.865 -11.882 -9.693 1.00 98.50 108 VAL A CA 1
ATOM 851 C C . VAL A 1 108 ? 7.731 -11.519 -11.173 1.00 98.50 108 VAL A C 1
ATOM 853 O O . VAL A 1 108 ? 8.741 -11.383 -11.862 1.00 98.50 108 VAL A O 1
ATOM 856 N N . LYS A 1 109 ? 6.502 -11.339 -11.669 1.00 98.56 109 LYS A N 1
ATOM 857 C CA . LYS A 1 109 ? 6.245 -10.991 -13.073 1.00 98.56 109 LYS A CA 1
ATOM 858 C C . LYS A 1 109 ? 6.702 -9.583 -13.422 1.00 98.56 109 LYS A C 1
ATOM 860 O O . LYS A 1 109 ? 7.340 -9.404 -14.456 1.00 98.56 109 LYS A O 1
ATOM 865 N N . PHE A 1 110 ? 6.446 -8.614 -12.551 1.00 98.56 110 PHE A N 1
ATOM 866 C CA . PHE A 1 110 ? 6.905 -7.245 -12.742 1.00 98.56 110 PHE A CA 1
ATOM 867 C C . PHE A 1 110 ? 8.433 -7.169 -12.772 1.00 98.56 110 PHE A C 1
ATOM 869 O O . PHE A 1 110 ? 8.996 -6.576 -13.688 1.00 98.56 110 PHE A O 1
ATOM 876 N N . ALA A 1 111 ? 9.119 -7.830 -11.834 1.00 98.44 111 ALA A N 1
ATOM 877 C CA . ALA A 1 111 ? 10.580 -7.859 -11.805 1.00 98.44 111 ALA A CA 1
ATOM 878 C C . ALA A 1 111 ? 11.175 -8.500 -13.073 1.00 98.44 111 ALA A C 1
ATOM 880 O O . ALA A 1 111 ? 12.137 -7.977 -13.632 1.00 98.44 111 ALA A O 1
ATOM 881 N N . GLN A 1 112 ? 10.583 -9.598 -13.560 1.00 98.56 112 GLN A N 1
ATOM 882 C CA . GLN A 1 112 ? 10.975 -10.222 -14.831 1.00 98.56 112 GLN A CA 1
ATOM 883 C C . GLN A 1 112 ? 10.811 -9.260 -16.011 1.00 98.56 112 GLN A C 1
ATOM 885 O O . GLN A 1 112 ? 11.735 -9.107 -16.805 1.00 98.56 112 GLN A O 1
ATOM 890 N N . GLY A 1 113 ? 9.659 -8.594 -16.100 1.00 98.31 113 GLY A N 1
ATOM 891 C CA . GLY A 1 113 ? 9.366 -7.615 -17.141 1.00 98.31 113 GLY A CA 1
ATOM 892 C C . GLY A 1 113 ? 10.316 -6.421 -17.122 1.00 98.31 113 GLY A C 1
ATOM 893 O O . GLY A 1 113 ? 10.883 -6.056 -18.148 1.00 98.31 113 GLY A O 1
ATOM 894 N N . ARG A 1 114 ? 10.577 -5.866 -15.935 1.00 98.12 114 ARG A N 1
ATOM 895 C CA . ARG A 1 114 ? 11.524 -4.761 -15.753 1.00 98.12 114 ARG A CA 1
ATOM 896 C C . ARG A 1 114 ? 12.941 -5.127 -16.195 1.00 98.12 114 ARG A C 1
ATOM 898 O O . ARG A 1 114 ? 13.600 -4.326 -16.846 1.00 98.12 114 ARG A O 1
ATOM 905 N N . LEU A 1 115 ? 13.403 -6.334 -15.861 1.00 97.94 115 LEU A N 1
ATOM 906 C CA . LEU A 1 115 ? 14.714 -6.832 -16.293 1.00 97.94 115 LEU A CA 1
ATOM 907 C C . LEU A 1 115 ? 14.785 -7.098 -17.803 1.00 97.94 115 LEU A C 1
ATOM 909 O O . LEU A 1 115 ? 15.862 -6.980 -18.380 1.00 97.94 115 LEU A O 1
ATOM 913 N N . ALA A 1 116 ? 13.668 -7.475 -18.430 1.00 98.31 116 ALA A N 1
ATOM 914 C CA . ALA A 1 116 ? 13.590 -7.721 -19.869 1.00 98.31 116 ALA A CA 1
ATOM 915 C C . ALA A 1 116 ? 13.505 -6.431 -20.701 1.00 98.31 116 ALA A C 1
ATOM 917 O O . ALA A 1 116 ? 13.897 -6.446 -21.866 1.00 98.31 116 ALA A O 1
ATOM 918 N N . HIS A 1 117 ? 13.016 -5.343 -20.100 1.00 97.62 117 HIS A N 1
ATOM 919 C CA . HIS A 1 117 ? 12.780 -4.056 -20.757 1.00 97.62 117 HIS A CA 1
ATOM 920 C C . HIS A 1 117 ? 13.405 -2.871 -20.001 1.00 97.62 117 HIS A C 1
ATOM 922 O O . HIS A 1 117 ? 12.702 -1.900 -19.705 1.00 97.62 117 HIS A O 1
ATOM 928 N N . PRO A 1 118 ? 14.700 -2.916 -19.633 1.00 96.81 118 PRO A N 1
ATOM 929 C CA . PRO A 1 118 ? 15.327 -1.862 -18.835 1.00 96.81 118 PRO A CA 1
ATOM 930 C C . PRO A 1 118 ? 15.255 -0.480 -19.504 1.00 96.81 118 PRO A C 1
ATOM 932 O O . PRO A 1 118 ? 15.209 0.529 -18.808 1.00 96.81 118 PRO A O 1
ATOM 935 N N . GLU A 1 119 ? 15.191 -0.424 -20.836 1.00 97.62 119 GLU A N 1
ATOM 936 C CA . GLU A 1 119 ? 15.056 0.799 -21.631 1.00 97.62 119 GLU A CA 1
ATOM 937 C C . GLU A 1 119 ? 13.731 1.549 -21.422 1.00 97.62 119 GLU A C 1
ATOM 939 O O . GLU A 1 119 ? 13.656 2.743 -21.714 1.00 97.62 119 GLU A O 1
ATOM 944 N N . ASN A 1 120 ? 12.700 0.878 -20.900 1.00 97.94 120 ASN A N 1
ATOM 945 C CA . ASN A 1 120 ? 11.384 1.473 -20.652 1.00 97.94 120 ASN A CA 1
ATOM 946 C C . ASN A 1 120 ? 11.279 2.165 -19.286 1.00 97.94 120 ASN A C 1
ATOM 948 O O . ASN A 1 120 ? 10.225 2.717 -18.955 1.00 97.94 120 ASN A O 1
ATOM 952 N N . PHE A 1 121 ? 12.339 2.119 -18.475 1.00 97.06 121 PHE A N 1
ATOM 953 C CA . PHE A 1 121 ? 12.345 2.661 -17.123 1.00 97.06 121 PHE A CA 1
ATOM 954 C C . PHE A 1 121 ? 13.376 3.779 -16.984 1.00 97.06 121 PHE A C 1
ATOM 956 O O . PHE A 1 121 ? 14.452 3.713 -17.579 1.00 97.06 121 PHE A O 1
ATOM 963 N N . PRO A 1 122 ? 13.079 4.810 -16.176 1.00 93.69 122 PRO A N 1
ATOM 964 C CA . PRO A 1 122 ? 14.063 5.831 -15.867 1.00 93.69 122 PRO A CA 1
ATOM 965 C C . PRO A 1 122 ? 15.242 5.225 -15.100 1.00 93.69 122 PRO A C 1
ATOM 967 O O . PRO A 1 122 ? 15.080 4.296 -14.301 1.00 93.69 122 PRO A O 1
ATOM 970 N N . GLU A 1 123 ? 16.424 5.798 -15.315 1.00 95.31 123 GLU A N 1
ATOM 971 C CA . GLU A 1 123 ? 17.599 5.489 -14.509 1.00 95.31 123 GLU A CA 1
ATOM 972 C C . GLU A 1 123 ? 17.330 5.840 -13.040 1.00 95.31 123 GLU A C 1
ATOM 974 O O . GLU A 1 123 ? 16.784 6.901 -12.719 1.00 95.31 123 GLU A O 1
ATOM 979 N N . ILE A 1 124 ? 17.691 4.925 -12.142 1.00 96.06 124 ILE A N 1
ATOM 980 C CA . ILE A 1 124 ? 17.520 5.116 -10.705 1.00 96.06 124 ILE A CA 1
ATOM 981 C C . ILE A 1 124 ? 18.744 5.852 -10.164 1.00 96.06 124 ILE A C 1
ATOM 983 O O . ILE A 1 124 ? 19.858 5.333 -10.181 1.00 96.06 124 ILE A O 1
ATOM 987 N N . ASP A 1 125 ? 18.512 7.044 -9.620 1.00 95.81 125 ASP A N 1
ATOM 988 C CA . ASP A 1 125 ? 19.506 7.769 -8.836 1.00 95.81 125 ASP A CA 1
ATOM 989 C C . ASP A 1 125 ? 19.736 7.048 -7.499 1.00 95.81 125 ASP A C 1
ATOM 991 O O . ASP A 1 125 ? 18.900 7.104 -6.590 1.00 95.81 125 ASP A O 1
ATOM 995 N N . ALA A 1 126 ? 20.878 6.368 -7.387 1.00 94.44 126 ALA A N 1
ATOM 996 C CA . ALA A 1 126 ? 21.250 5.597 -6.206 1.00 94.44 126 ALA A CA 1
ATOM 997 C C . ALA A 1 126 ? 21.330 6.456 -4.929 1.00 94.44 126 ALA A C 1
ATOM 999 O O . ALA A 1 126 ? 21.046 5.954 -3.841 1.00 94.44 126 ALA A O 1
ATOM 1000 N N . GLU A 1 127 ? 21.645 7.753 -5.035 1.00 95.06 127 GLU A N 1
ATOM 1001 C CA . GLU A 1 127 ? 21.684 8.657 -3.876 1.00 95.06 127 GLU A CA 1
ATOM 1002 C C . GLU A 1 127 ? 20.277 8.964 -3.339 1.00 95.06 127 GLU A C 1
ATOM 1004 O O . GLU A 1 127 ? 20.110 9.290 -2.162 1.00 95.06 127 GLU A O 1
ATOM 1009 N N . LYS A 1 128 ? 19.248 8.827 -4.187 1.00 92.38 128 LYS A N 1
ATOM 1010 C CA . LYS A 1 128 ? 17.836 9.066 -3.852 1.00 92.38 128 LYS A CA 1
ATOM 1011 C C . LYS A 1 128 ? 17.014 7.784 -3.681 1.00 92.38 128 LYS A C 1
ATOM 1013 O O . LYS A 1 128 ? 15.790 7.876 -3.587 1.00 92.38 128 LYS A O 1
ATOM 1018 N N . ASN A 1 129 ? 17.656 6.615 -3.631 1.00 94.94 129 ASN A N 1
ATOM 1019 C CA . ASN A 1 129 ? 16.986 5.312 -3.539 1.00 94.94 129 ASN A CA 1
ATOM 1020 C C . ASN A 1 129 ? 17.601 4.388 -2.474 1.00 94.94 129 ASN A C 1
ATOM 1022 O 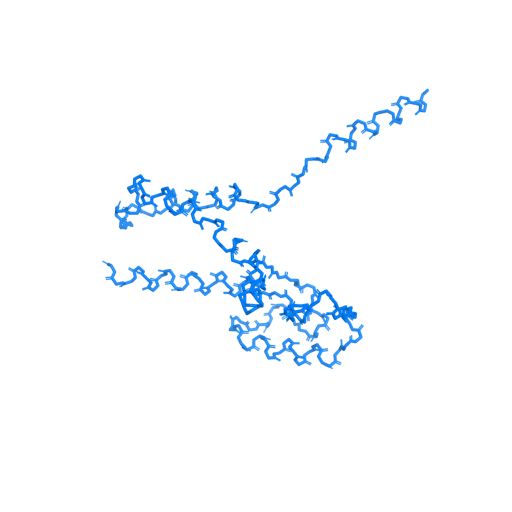O . ASN A 1 129 ? 17.752 3.189 -2.679 1.00 94.94 129 ASN A O 1
ATOM 1026 N N . SER A 1 130 ? 17.976 4.931 -1.316 1.00 93.94 130 SER A N 1
ATOM 1027 C CA . SER A 1 130 ? 18.582 4.134 -0.237 1.00 93.94 130 SER A CA 1
ATOM 1028 C C . SER A 1 130 ? 17.652 3.071 0.365 1.00 93.94 130 SER A C 1
ATOM 1030 O O . SER A 1 130 ? 18.131 2.149 1.023 1.00 93.94 130 SER A O 1
ATOM 1032 N N . ASP A 1 131 ? 16.340 3.181 0.145 1.00 93.19 131 ASP A N 1
ATOM 1033 C CA . ASP A 1 131 ? 15.329 2.208 0.561 1.00 93.19 131 ASP A CA 1
ATOM 1034 C C . ASP A 1 131 ? 14.928 1.221 -0.549 1.00 93.19 131 ASP A C 1
ATOM 1036 O O . ASP A 1 131 ? 14.079 0.369 -0.300 1.00 93.19 131 ASP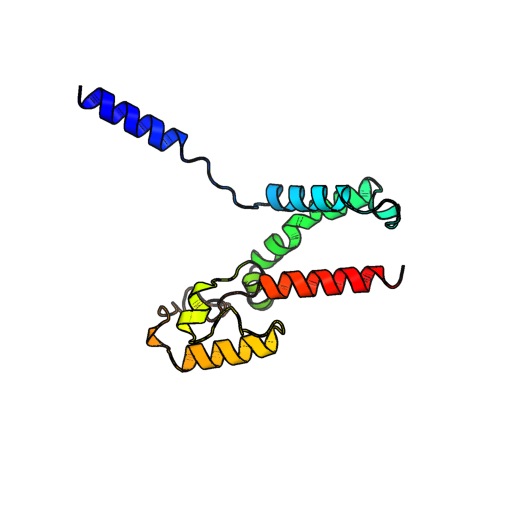 A O 1
ATOM 1040 N N . ASN A 1 132 ? 15.534 1.282 -1.743 1.00 94.56 132 ASN A N 1
ATOM 1041 C CA . ASN A 1 132 ? 15.238 0.405 -2.887 1.00 94.56 132 ASN A CA 1
ATOM 1042 C C . ASN A 1 132 ? 13.735 0.306 -3.215 1.00 94.56 132 ASN A C 1
ATOM 1044 O O . ASN A 1 132 ? 13.189 -0.786 -3.420 1.00 94.56 132 ASN A O 1
ATOM 1048 N N . THR A 1 133 ? 13.039 1.443 -3.182 1.00 94.81 133 THR A N 1
ATOM 1049 C CA . THR A 1 133 ? 11.611 1.527 -3.516 1.00 94.81 133 THR A CA 1
ATOM 1050 C C . THR A 1 133 ? 11.369 1.906 -4.977 1.00 94.81 133 THR A C 1
ATOM 1052 O O . THR A 1 133 ? 10.333 1.551 -5.537 1.00 94.81 133 THR A O 1
ATOM 1055 N N . LYS A 1 134 ? 12.319 2.581 -5.639 1.00 95.31 134 LYS A N 1
ATOM 1056 C CA . LYS A 1 134 ? 12.175 3.072 -7.027 1.00 95.31 134 LYS A CA 1
ATOM 1057 C C . LYS A 1 134 ? 12.156 1.973 -8.091 1.00 95.31 134 LYS A C 1
ATOM 1059 O O . LYS A 1 134 ? 11.820 2.232 -9.245 1.00 95.31 134 LYS A O 1
ATOM 1064 N N . GLU A 1 135 ? 12.501 0.752 -7.717 1.00 95.88 135 GLU A N 1
ATOM 1065 C CA . GLU A 1 135 ? 12.435 -0.442 -8.551 1.00 95.88 135 GLU A CA 1
ATOM 1066 C C . GLU A 1 135 ? 10.997 -0.915 -8.790 1.00 95.88 135 GLU A C 1
ATOM 1068 O O . GLU A 1 135 ? 10.760 -1.669 -9.736 1.00 95.88 135 GLU A O 1
ATOM 1073 N N . TRP A 1 136 ? 10.051 -0.484 -7.952 1.00 97.44 136 TRP A N 1
ATOM 1074 C CA . TRP A 1 136 ? 8.709 -1.048 -7.869 1.00 97.44 136 TRP A CA 1
ATOM 1075 C C . TRP A 1 136 ? 7.631 -0.028 -8.248 1.00 97.44 136 TRP A C 1
ATOM 1077 O O . TRP A 1 136 ? 7.761 1.155 -7.930 1.00 97.44 136 TRP A O 1
ATOM 1087 N N . PRO A 1 137 ? 6.514 -0.482 -8.843 1.00 97.31 137 PRO A N 1
ATOM 1088 C CA . PRO A 1 137 ? 5.432 0.397 -9.267 1.00 97.31 137 PRO A CA 1
ATOM 1089 C C . PRO A 1 137 ? 4.497 0.755 -8.103 1.00 97.31 137 PRO A C 1
ATOM 1091 O O . PRO A 1 137 ? 3.478 1.390 -8.321 1.00 97.31 137 PRO A O 1
ATOM 1094 N N . GLY A 1 138 ? 4.791 0.317 -6.876 1.00 97.56 138 GLY A N 1
ATOM 1095 C CA . GLY A 1 138 ? 3.860 0.366 -5.751 1.00 97.56 138 GLY A CA 1
ATOM 1096 C C . GLY A 1 138 ? 2.875 -0.810 -5.732 1.00 97.56 138 GLY A C 1
ATOM 1097 O O . GLY A 1 138 ? 2.790 -1.602 -6.673 1.00 97.56 138 GLY A O 1
ATOM 1098 N N . PHE A 1 139 ? 2.161 -0.954 -4.617 1.00 97.75 139 PHE A N 1
ATOM 1099 C CA . PHE A 1 139 ? 1.324 -2.112 -4.298 1.00 97.75 139 PHE A CA 1
ATOM 1100 C C . PHE A 1 139 ? -0.036 -1.742 -3.686 1.00 97.75 139 PHE A C 1
ATOM 1102 O O . PHE A 1 139 ? -0.703 -2.612 -3.122 1.00 97.75 139 PHE A O 1
ATOM 1109 N N . LEU A 1 140 ? -0.480 -0.484 -3.805 1.00 96.75 140 LEU A N 1
ATOM 1110 C CA . LEU A 1 140 ? -1.723 -0.004 -3.187 1.00 96.75 140 LEU A CA 1
ATOM 1111 C C . LEU A 1 140 ? -2.952 -0.915 -3.432 1.00 96.75 140 LEU A C 1
ATOM 1113 O O . LEU A 1 140 ? -3.633 -1.231 -2.455 1.00 96.75 140 LEU A O 1
ATOM 1117 N N . PRO A 1 141 ? -3.242 -1.410 -4.658 1.00 96.75 141 PRO A N 1
ATOM 1118 C CA . PRO A 1 141 ? -4.378 -2.310 -4.885 1.00 96.75 141 PRO A CA 1
ATOM 1119 C C . PRO A 1 141 ? -4.323 -3.594 -4.046 1.00 96.75 141 PRO A C 1
ATOM 1121 O O . PRO A 1 141 ? -5.314 -3.976 -3.421 1.00 96.75 141 PRO A O 1
ATOM 1124 N N . TRP A 1 142 ? -3.151 -4.232 -3.970 1.00 97.88 142 TRP A N 1
ATOM 1125 C CA . TRP A 1 142 ? -2.939 -5.42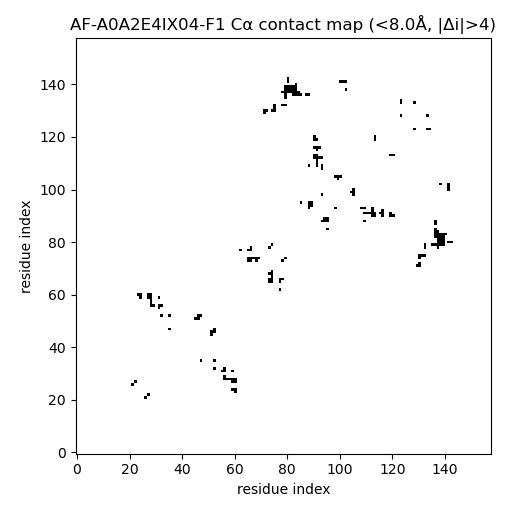7 -3.152 1.00 97.88 142 TRP A CA 1
ATOM 1126 C C . TRP A 1 142 ? -3.071 -5.101 -1.669 1.00 97.88 142 TRP A C 1
ATOM 1128 O O . TRP A 1 142 ? -3.815 -5.779 -0.961 1.00 97.88 142 TRP A O 1
ATOM 1138 N N . ALA A 1 143 ? -2.435 -4.018 -1.214 1.00 97.06 143 ALA A N 1
ATOM 1139 C CA . ALA A 1 143 ? -2.503 -3.581 0.174 1.00 97.06 143 ALA A CA 1
ATOM 1140 C C . ALA A 1 143 ? -3.956 -3.368 0.633 1.00 97.06 143 ALA A C 1
ATOM 1142 O O . ALA A 1 143 ? -4.336 -3.869 1.689 1.00 97.06 143 ALA A O 1
ATOM 1143 N N . ILE A 1 144 ? -4.804 -2.722 -0.176 1.00 95.75 144 ILE A N 1
ATOM 1144 C CA . ILE A 1 144 ? -6.230 -2.532 0.139 1.00 95.75 144 ILE A CA 1
ATOM 1145 C C . ILE A 1 144 ? -6.925 -3.878 0.397 1.00 95.75 144 ILE A C 1
ATOM 1147 O O . ILE A 1 144 ? -7.573 -4.054 1.433 1.00 95.75 144 ILE A O 1
ATOM 1151 N N . THR A 1 145 ? -6.777 -4.844 -0.514 1.00 97.19 145 THR A N 1
ATOM 1152 C CA . THR A 1 145 ? -7.448 -6.152 -0.389 1.00 97.19 145 THR A CA 1
ATOM 1153 C C . THR A 1 145 ? -6.919 -6.973 0.789 1.00 97.19 145 THR A C 1
ATOM 1155 O O . THR A 1 145 ? -7.694 -7.597 1.517 1.00 97.19 145 THR A O 1
ATOM 1158 N N . GLU A 1 146 ? -5.613 -6.928 1.040 1.00 97.38 146 GLU A N 1
ATOM 1159 C CA . GLU A 1 146 ? -4.972 -7.645 2.138 1.00 97.38 146 GLU A CA 1
ATOM 1160 C C . GLU A 1 146 ? -5.355 -7.062 3.501 1.00 97.38 146 GLU A C 1
ATOM 1162 O O . GLU A 1 146 ? -5.640 -7.816 4.432 1.00 97.38 146 GLU A O 1
ATOM 1167 N N . TYR A 1 147 ? -5.394 -5.733 3.639 1.00 95.06 147 TYR A N 1
ATOM 1168 C CA . TYR A 1 147 ? -5.836 -5.079 4.873 1.00 95.06 147 TYR A CA 1
ATOM 1169 C C . TYR A 1 147 ? -7.329 -5.294 5.122 1.00 95.06 147 TYR A C 1
ATOM 1171 O O . TYR A 1 147 ? -7.713 -5.546 6.265 1.00 95.06 147 TYR A O 1
ATOM 1179 N N . TYR A 1 148 ? -8.157 -5.295 4.074 1.00 94.19 148 TYR A N 1
ATOM 1180 C CA . TYR A 1 148 ? -9.554 -5.716 4.183 1.00 94.19 148 TYR A CA 1
ATOM 1181 C C . TYR A 1 148 ? -9.668 -7.161 4.697 1.00 94.19 148 TYR A C 1
ATOM 1183 O O . TYR A 1 148 ? -10.412 -7.427 5.642 1.00 94.19 148 TYR A O 1
ATOM 1191 N N . GLY A 1 149 ? -8.885 -8.091 4.141 1.00 95.75 149 GLY A N 1
ATOM 1192 C CA . GLY A 1 149 ? -8.840 -9.484 4.593 1.00 95.75 149 GLY A CA 1
ATOM 1193 C C . GLY A 1 149 ? -8.391 -9.630 6.051 1.00 95.75 149 GLY A C 1
ATOM 1194 O O . GLY A 1 149 ? -9.034 -10.344 6.823 1.00 95.75 149 GLY A O 1
ATOM 1195 N N . LYS A 1 150 ? -7.337 -8.906 6.456 1.00 95.25 150 LYS A N 1
ATOM 1196 C CA . LYS A 1 150 ? -6.860 -8.850 7.850 1.00 95.25 150 LYS A CA 1
ATOM 1197 C C . LYS A 1 150 ? -7.952 -8.340 8.787 1.00 95.25 150 LYS A C 1
ATOM 1199 O O . LYS A 1 150 ? -8.195 -8.961 9.817 1.00 95.25 150 LYS A O 1
ATOM 1204 N N . LEU A 1 151 ? -8.632 -7.252 8.418 1.00 91.62 151 LEU A N 1
ATOM 1205 C CA . LEU A 1 151 ? -9.716 -6.679 9.212 1.00 91.62 151 LEU A CA 1
ATOM 1206 C C . LEU A 1 151 ? -10.870 -7.674 9.357 1.00 91.62 151 LEU A C 1
ATOM 1208 O O . LEU A 1 151 ? -11.288 -7.968 10.470 1.00 91.62 151 LEU A O 1
ATOM 1212 N N . LYS A 1 152 ? -11.330 -8.269 8.252 1.00 91.44 152 LYS A N 1
ATOM 1213 C CA . LYS A 1 152 ? -12.383 -9.291 8.274 1.00 91.44 152 LYS A CA 1
ATOM 1214 C C . LYS A 1 152 ? -12.015 -10.471 9.178 1.00 91.44 152 LYS A C 1
ATOM 1216 O O . LYS A 1 152 ? -12.841 -10.906 9.973 1.00 91.44 152 LYS A O 1
ATOM 1221 N N . SER A 1 153 ? -10.777 -10.959 9.093 1.00 93.81 153 SER A N 1
ATOM 1222 C CA . SER A 1 153 ? -10.283 -12.030 9.964 1.00 93.81 153 SER A CA 1
ATOM 1223 C C . SER A 1 153 ? -10.189 -11.606 11.433 1.00 93.81 153 SER A C 1
ATOM 1225 O O . SER A 1 153 ? -10.377 -12.438 12.316 1.00 93.81 153 SER A O 1
ATOM 1227 N N . ALA A 1 154 ? -9.896 -10.334 11.714 1.00 91.00 154 ALA A N 1
ATOM 1228 C CA . ALA A 1 154 ? -9.865 -9.804 13.073 1.00 91.00 154 ALA A CA 1
ATOM 1229 C C . ALA A 1 154 ? -11.269 -9.638 13.683 1.00 91.00 154 ALA A C 1
ATOM 1231 O O . ALA A 1 154 ? -11.415 -9.624 14.896 1.00 91.00 154 ALA A O 1
ATOM 1232 N N . PHE A 1 155 ? -12.314 -9.529 12.866 1.00 88.19 155 PHE A N 1
ATOM 1233 C CA . PHE A 1 155 ? -13.695 -9.481 13.352 1.00 88.19 155 PHE A CA 1
ATOM 1234 C C . PHE A 1 155 ? -14.393 -10.845 13.334 1.00 88.19 155 PHE A C 1
ATOM 1236 O O . PHE A 1 155 ? -15.428 -10.989 13.964 1.00 88.19 155 PHE A O 1
ATOM 1243 N N . SER A 1 156 ? -13.840 -11.869 12.674 1.00 85.06 156 SER A N 1
ATOM 1244 C CA . SER A 1 156 ? -14.488 -13.188 12.580 1.00 85.06 156 SER A CA 1
ATOM 1245 C C . SER A 1 156 ? -14.454 -14.018 13.869 1.00 85.06 156 SER A C 1
ATOM 1247 O O . SER A 1 156 ? -15.060 -15.085 13.907 1.00 85.06 156 SER A O 1
ATOM 1249 N N . TYR A 1 157 ? -13.689 -13.596 14.880 1.00 74.12 157 TYR A N 1
ATOM 1250 C CA . TYR A 1 157 ? -13.642 -14.250 16.195 1.00 74.12 157 TYR A CA 1
ATOM 1251 C C . TYR A 1 157 ? -14.523 -13.56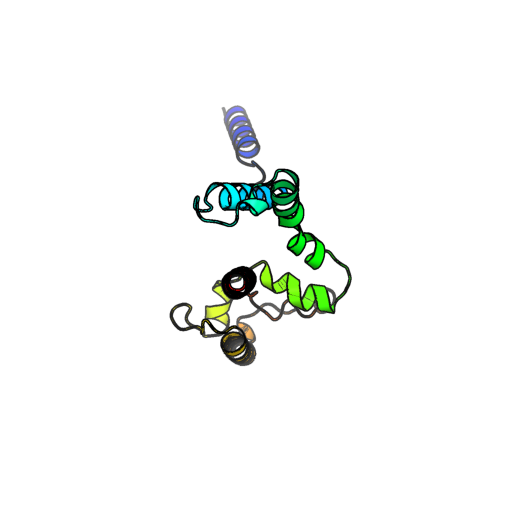1 17.249 1.00 74.12 157 TYR A C 1
ATOM 1253 O O . TYR A 1 157 ? -14.559 -14.023 18.392 1.00 74.12 157 TYR A O 1
ATOM 1261 N N . LEU A 1 158 ? -15.163 -12.445 16.886 1.00 64.62 158 LEU A N 1
ATOM 1262 C CA . LEU A 1 158 ? -16.124 -11.711 17.710 1.00 64.62 158 LEU A CA 1
ATOM 1263 C C . LEU A 1 158 ? -17.543 -12.207 17.416 1.00 64.62 158 LEU A C 1
ATOM 1265 O O . LEU A 1 158 ? -18.342 -12.217 18.376 1.00 64.62 158 LEU A O 1
#

Mean predicted aligned error: 7.49 Å

Radius of gyration: 21.35 Å; Cα contacts (8 Å, |Δi|>4): 115; chains: 1; bounding box: 48×61×46 Å

Nearest PDB structures (foldseek):
  4xwj-assembly1_A  TM=2.108E-01  e=4.189E+00  Escherichia coli K-12

Sequence (158 aa):
MKIRILLVALLIGAAGSSPLFAWNYEGHRMVNQLALASLPEEFPAFVHQPENAERITFLAGEADRWRNNSDLPLKHYNGLDHYFDAEQLASAGLDADTVSDLRYSFVVKFAQGRLAHPENFPEIDAEKNSDNTKEWPGFLPWAITEYYGKLKSAFSYL

Secondary structure (DSSP, 8-state):
-HHHHHHHHHHHHHHH-----TT-HHHHHHHHHHHHHTS-TTS-GGGGSHHHHHHHHHGGGHHHHHHTSS-HHHHHHHHGGG---THHHHHTT--TTTS-SSHHHHHHHHHHHHHH-GGGSPPP-GGG-TT--TTS---HHHHHHHHHHHHHHHHTT-